Protein AF-A0A0Q5D6Q8-F1 (afdb_monomer_lite)

pLDDT: mean 83.93, std 10.98, range [46.09, 93.56]

Foldseek 3Di:
DDPVVVVVVVVVVPDDPPDPQDAAEEEEQDPVLQVVVVVVCVVVVVDDPPHHYHYHYHNPDDSPDD

Radius of gyration: 20.91 Å; chains: 1; bounding box: 35×28×59 Å

Sequence (66 aa):
MSTLETRLRRLKAWYHPALPQAATCIMASSHENAADQIAQQIAVGAHREGWPLLVITSPGFQDRRL

Structure (mmCIF, N/CA/C/O backbone):
data_AF-A0A0Q5D6Q8-F1
#
_entry.id   AF-A0A0Q5D6Q8-F1
#
loop_
_atom_site.group_PDB
_atom_site.id
_atom_site.type_symbol
_atom_site.label_atom_id
_atom_site.label_alt_id
_atom_site.label_comp_id
_atom_site.label_asym_id
_atom_site.label_entity_id
_atom_site.label_seq_id
_atom_site.pdbx_PDB_ins_code
_atom_site.Cartn_x
_atom_site.Cartn_y
_atom_site.Cartn_z
_atom_site.occupancy
_atom_site.B_iso_or_equiv
_atom_site.auth_seq_id
_atom_site.auth_comp_id
_atom_site.auth_asym_id
_atom_site.auth_atom_id
_atom_site.pdbx_PDB_model_num
ATOM 1 N N . MET A 1 1 ? -15.674 14.162 47.220 1.00 56.81 1 MET A N 1
ATOM 2 C CA . MET A 1 1 ? -15.581 13.950 45.759 1.00 56.81 1 MET A CA 1
ATOM 3 C C . MET A 1 1 ? -16.639 14.796 45.090 1.00 56.81 1 MET A C 1
ATOM 5 O O . MET A 1 1 ? -17.809 14.657 45.429 1.00 56.81 1 MET A O 1
ATOM 9 N N . SER A 1 2 ? -16.231 15.726 44.231 1.00 73.75 2 SER A N 1
ATOM 10 C CA . SER A 1 2 ? -17.148 16.686 43.607 1.00 73.75 2 SER A CA 1
ATOM 11 C C . SER A 1 2 ? -17.848 16.079 42.385 1.00 73.75 2 SER A C 1
ATOM 13 O O . SER A 1 2 ? -17.353 15.149 41.745 1.00 73.75 2 SER A O 1
ATOM 15 N N . THR A 1 3 ? -19.009 16.621 42.021 1.00 81.31 3 THR A N 1
ATOM 16 C CA . THR A 1 3 ? -19.758 16.229 40.813 1.00 81.31 3 THR A CA 1
ATOM 17 C C . THR A 1 3 ? -18.932 16.393 39.530 1.00 81.31 3 THR A C 1
ATOM 19 O O . THR A 1 3 ? -19.131 15.649 38.568 1.00 81.31 3 THR A O 1
ATOM 22 N N . LEU A 1 4 ? -17.966 17.318 39.528 1.00 83.31 4 LEU A N 1
ATOM 23 C CA . LEU A 1 4 ? -17.050 17.579 38.420 1.00 83.31 4 LEU A CA 1
ATOM 24 C C . LEU A 1 4 ? -16.053 16.427 38.205 1.00 83.31 4 LEU A C 1
ATOM 26 O O . LEU A 1 4 ? -15.880 15.971 37.075 1.00 83.31 4 LEU A O 1
ATOM 30 N N . GLU A 1 5 ? -15.461 15.899 39.280 1.00 82.25 5 GLU A N 1
ATOM 31 C CA . GLU A 1 5 ? -14.528 14.761 39.220 1.00 82.25 5 GLU A CA 1
ATOM 32 C C . GLU A 1 5 ? -15.205 13.505 38.660 1.00 82.25 5 GLU A C 1
ATOM 34 O O . GLU A 1 5 ? -14.620 12.774 37.856 1.00 82.25 5 GLU A O 1
ATOM 39 N N . THR A 1 6 ? -16.464 13.279 39.040 1.00 82.38 6 THR A N 1
ATOM 40 C CA . THR A 1 6 ? -17.279 12.161 38.550 1.00 82.38 6 THR A CA 1
ATOM 41 C C . THR A 1 6 ? -17.607 12.305 37.062 1.00 82.38 6 THR A C 1
ATOM 43 O O . THR A 1 6 ? -17.533 11.325 36.318 1.00 82.38 6 THR A O 1
ATOM 46 N N . ARG A 1 7 ? -17.924 13.521 36.591 1.00 81.94 7 ARG A N 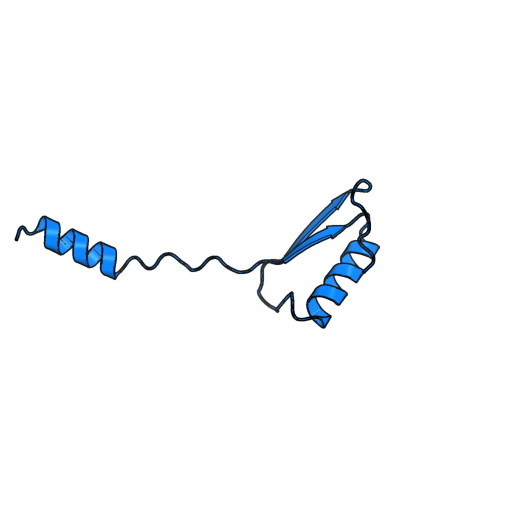1
ATOM 47 C CA . ARG A 1 7 ? -18.174 13.792 35.162 1.00 81.94 7 ARG A CA 1
ATOM 48 C C . ARG A 1 7 ? -16.909 13.616 34.320 1.00 81.94 7 ARG A C 1
ATOM 50 O O . ARG A 1 7 ? -16.971 12.972 33.278 1.00 81.94 7 ARG A O 1
ATOM 57 N N . LEU A 1 8 ? -15.764 14.099 34.803 1.00 81.81 8 LEU A N 1
ATOM 58 C CA . LEU A 1 8 ? -14.463 13.925 34.148 1.00 81.81 8 LEU A CA 1
ATOM 59 C C . LEU A 1 8 ? -14.063 12.452 34.024 1.00 81.81 8 LEU A C 1
ATOM 61 O O . LEU A 1 8 ? -13.589 12.028 32.972 1.00 81.81 8 LEU A O 1
ATOM 65 N N . ARG A 1 9 ? -14.290 11.654 35.073 1.00 80.38 9 ARG A N 1
ATOM 66 C CA . ARG A 1 9 ? -14.022 10.210 35.031 1.00 80.38 9 ARG A CA 1
ATOM 67 C C . ARG A 1 9 ? -14.881 9.482 34.001 1.00 80.38 9 ARG A C 1
ATOM 69 O O . ARG A 1 9 ? -14.354 8.647 33.277 1.00 80.38 9 ARG A O 1
ATOM 76 N N . ARG A 1 10 ? -16.171 9.818 33.898 1.00 79.25 10 ARG A N 1
ATOM 77 C CA . ARG A 1 10 ? -17.070 9.240 32.881 1.00 79.25 10 ARG A CA 1
ATOM 78 C C . ARG A 1 10 ? -16.634 9.595 31.459 1.00 79.25 10 ARG A C 1
ATOM 80 O O . ARG A 1 10 ? -16.610 8.719 30.606 1.00 79.25 10 ARG A O 1
ATOM 87 N N . LEU A 1 11 ? -16.217 10.840 31.231 1.00 77.69 11 LEU A N 1
ATOM 88 C CA . LEU A 1 11 ? -15.677 11.291 29.944 1.00 77.69 11 LEU A CA 1
ATOM 89 C C . LEU A 1 11 ? -14.405 10.530 29.554 1.00 77.69 11 LEU A C 1
ATOM 91 O O . LEU A 1 11 ? -14.305 10.043 28.433 1.00 77.69 11 LEU A O 1
ATOM 95 N N . LYS A 1 12 ? -13.465 10.359 30.492 1.00 72.75 12 LYS A N 1
ATOM 96 C CA . LYS A 1 12 ? -12.247 9.565 30.261 1.00 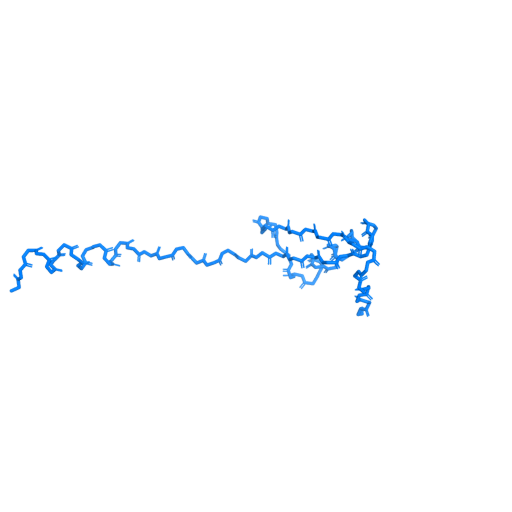72.75 12 LYS A CA 1
ATOM 97 C C . LYS A 1 12 ? -12.535 8.084 30.015 1.00 72.75 12 LYS A C 1
ATOM 99 O O . LYS A 1 12 ? -11.853 7.478 29.205 1.00 72.75 12 LYS A O 1
ATOM 104 N N . ALA A 1 13 ? -13.533 7.510 30.688 1.00 71.81 13 ALA A N 1
ATOM 105 C CA . ALA A 1 13 ? -13.924 6.116 30.479 1.00 71.81 13 ALA A CA 1
ATOM 106 C C . ALA A 1 13 ? -14.557 5.875 29.096 1.00 71.81 13 ALA A C 1
ATOM 108 O O . ALA A 1 13 ? -14.479 4.770 28.568 1.00 71.81 13 ALA A O 1
ATOM 109 N N . TRP A 1 14 ? -15.188 6.897 28.510 1.00 70.75 14 TRP A N 1
ATOM 110 C CA . TRP A 1 14 ? -15.798 6.821 27.179 1.00 70.75 14 TRP A CA 1
ATOM 111 C C . TRP A 1 14 ? -14.838 7.191 26.051 1.00 70.75 14 TRP A C 1
ATOM 113 O O . TRP A 1 14 ? -14.997 6.714 24.930 1.00 70.75 14 TRP A O 1
ATOM 123 N N . TYR A 1 15 ? -13.827 8.008 26.334 1.00 72.56 15 TYR A N 1
ATOM 124 C CA . TYR A 1 15 ? -12.841 8.412 25.345 1.00 72.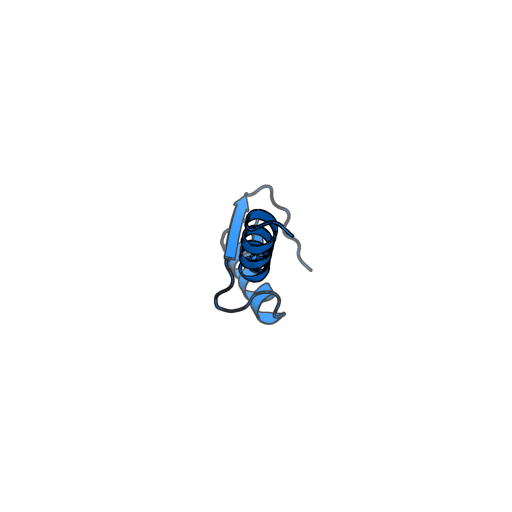56 15 TYR A CA 1
ATOM 125 C C . TYR A 1 15 ? -11.800 7.308 25.122 1.00 72.56 15 TYR A C 1
ATOM 127 O O . TYR A 1 15 ? -10.747 7.284 25.756 1.00 72.56 15 TYR A O 1
ATOM 135 N N . HIS A 1 16 ? -12.098 6.396 24.199 1.00 67.56 16 HIS A N 1
ATOM 136 C CA . HIS A 1 16 ? -11.085 5.547 23.582 1.00 67.56 16 HIS A CA 1
ATOM 137 C C . HIS A 1 16 ? -10.586 6.283 22.338 1.00 67.56 16 HIS A C 1
ATOM 139 O O . HIS A 1 16 ? -11.359 6.415 21.384 1.00 67.56 16 HIS A O 1
ATOM 145 N N . PRO A 1 17 ? -9.350 6.817 22.324 1.00 68.94 17 PRO A N 1
ATOM 146 C CA . PRO A 1 17 ? -8.801 7.346 21.087 1.00 68.94 17 PRO A CA 1
ATOM 147 C C . PRO A 1 17 ? -8.833 6.224 20.048 1.00 68.94 17 PRO A C 1
ATOM 149 O O . PRO A 1 17 ? -8.463 5.087 20.351 1.00 68.94 17 PRO A O 1
ATOM 152 N N . ALA A 1 18 ? -9.315 6.531 18.843 1.00 73.06 18 ALA A N 1
ATOM 153 C CA . ALA A 1 18 ? -9.255 5.579 17.748 1.00 73.06 18 ALA A CA 1
ATOM 154 C C . ALA A 1 18 ? -7.797 5.132 17.588 1.00 73.06 18 ALA A C 1
ATOM 156 O O . ALA A 1 18 ? -6.887 5.966 17.560 1.00 73.06 18 ALA A O 1
ATOM 157 N N . LEU A 1 19 ? -7.574 3.818 17.534 1.00 74.88 19 LEU A N 1
ATOM 158 C CA . LEU A 1 19 ? -6.250 3.299 17.223 1.00 74.88 19 LEU A CA 1
ATOM 159 C C . LEU A 1 19 ? -5.837 3.847 15.849 1.00 74.88 19 LEU A C 1
ATOM 161 O O . LEU A 1 19 ? -6.687 3.912 14.954 1.00 74.88 19 LEU A O 1
ATOM 165 N N . PRO A 1 20 ? -4.571 4.261 15.667 1.00 76.44 20 PRO A N 1
ATOM 166 C CA . PRO A 1 20 ? -4.113 4.738 14.373 1.00 76.44 20 PRO A CA 1
ATOM 167 C C . PRO A 1 20 ? -4.353 3.647 13.327 1.00 76.44 20 PRO A C 1
ATOM 169 O O . PRO A 1 20 ? -3.921 2.505 13.493 1.00 76.44 20 PRO A O 1
ATOM 172 N N . GLN A 1 21 ? -5.082 3.994 12.268 1.00 78.62 21 GLN A N 1
ATOM 173 C CA . GLN A 1 21 ? -5.330 3.079 11.164 1.00 78.62 21 GLN A CA 1
ATOM 174 C C . GLN A 1 21 ? -4.005 2.812 10.448 1.00 78.62 21 GLN A C 1
ATOM 176 O O . GLN A 1 21 ? -3.306 3.746 10.055 1.00 78.62 21 GLN A O 1
ATOM 181 N N . ALA A 1 22 ? -3.654 1.537 10.293 1.00 86.56 22 ALA A N 1
ATOM 182 C CA . ALA A 1 22 ? -2.498 1.156 9.500 1.00 86.56 22 ALA A CA 1
ATOM 183 C C . ALA A 1 22 ? -2.740 1.540 8.034 1.00 86.56 22 ALA A C 1
ATOM 185 O O . ALA A 1 22 ? -3.819 1.296 7.494 1.00 86.56 22 ALA A O 1
ATOM 186 N N . ALA A 1 23 ? -1.738 2.153 7.412 1.00 89.88 23 ALA A N 1
ATOM 187 C CA . ALA A 1 23 ? -1.777 2.604 6.030 1.00 89.88 23 ALA A CA 1
ATOM 188 C C . ALA A 1 23 ? -0.494 2.181 5.315 1.00 89.88 23 ALA A C 1
ATOM 190 O O . ALA A 1 23 ? 0.563 2.044 5.934 1.00 89.88 23 ALA A O 1
ATOM 191 N N . THR A 1 24 ? -0.591 2.007 4.003 1.00 91.88 24 THR A N 1
ATOM 192 C CA . THR A 1 24 ? 0.548 1.685 3.145 1.00 91.88 24 THR A CA 1
ATOM 193 C C . THR A 1 24 ? 0.895 2.919 2.321 1.00 91.88 24 THR A C 1
ATOM 195 O O . THR A 1 24 ? 0.029 3.495 1.665 1.00 91.88 24 THR A O 1
ATOM 198 N N . CYS A 1 25 ? 2.158 3.337 2.362 1.00 92.31 25 CYS A N 1
ATOM 199 C CA . CYS A 1 25 ? 2.674 4.443 1.560 1.00 92.31 25 CYS A CA 1
ATOM 200 C C . CYS A 1 25 ? 3.728 3.906 0.592 1.00 92.31 25 CYS A C 1
ATOM 202 O O . CYS A 1 25 ? 4.674 3.246 1.023 1.00 92.31 25 CYS A O 1
ATOM 204 N N . ILE A 1 26 ? 3.553 4.183 -0.697 1.00 92.12 26 ILE A N 1
ATOM 205 C CA . ILE A 1 26 ? 4.450 3.754 -1.770 1.00 92.12 26 ILE A CA 1
ATOM 206 C C . ILE A 1 26 ? 5.002 4.993 -2.461 1.00 92.12 26 ILE A C 1
ATOM 208 O O . ILE A 1 26 ? 4.253 5.864 -2.903 1.00 92.12 26 ILE A O 1
ATOM 212 N N . MET A 1 27 ? 6.327 5.053 -2.549 1.00 93.06 27 MET A N 1
ATOM 213 C CA . MET A 1 27 ? 7.056 6.094 -3.265 1.00 93.06 27 MET A CA 1
ATOM 214 C C . MET A 1 27 ? 7.670 5.453 -4.504 1.00 93.06 27 MET A C 1
ATOM 216 O O . MET A 1 27 ? 8.503 4.555 -4.385 1.00 93.06 27 MET A O 1
ATOM 220 N N . ALA A 1 28 ? 7.230 5.885 -5.681 1.00 92.88 28 ALA A N 1
ATOM 221 C CA . ALA A 1 28 ? 7.586 5.242 -6.941 1.00 92.88 28 ALA A CA 1
ATOM 222 C C . ALA A 1 28 ? 8.119 6.248 -7.964 1.00 92.88 28 ALA A C 1
ATOM 224 O O . ALA A 1 28 ? 7.630 7.377 -8.056 1.00 92.88 28 ALA A O 1
ATOM 225 N N . SER A 1 29 ? 9.111 5.837 -8.754 1.00 93.12 29 SER A N 1
ATOM 226 C CA . SER A 1 29 ? 9.676 6.680 -9.816 1.00 93.12 29 SER A CA 1
ATOM 227 C C . SER A 1 29 ? 8.731 6.868 -11.008 1.00 93.12 29 SER A C 1
ATOM 229 O O . SER A 1 29 ? 8.758 7.904 -11.674 1.00 93.12 29 SER A O 1
ATOM 231 N N . SER A 1 30 ? 7.867 5.879 -11.253 1.00 92.00 30 SER A N 1
ATOM 232 C CA . SER A 1 30 ? 6.916 5.827 -12.363 1.00 92.00 30 SER A CA 1
ATOM 233 C C . SER A 1 30 ? 5.614 5.126 -11.960 1.00 92.00 30 SER A C 1
ATOM 235 O O . SER A 1 30 ? 5.522 4.501 -10.901 1.00 92.00 30 SER A O 1
ATOM 237 N N . HIS A 1 31 ? 4.595 5.210 -12.819 1.00 90.94 31 HIS A N 1
ATOM 238 C CA . HIS A 1 31 ? 3.331 4.492 -12.620 1.00 90.94 31 HIS A CA 1
ATOM 239 C C . HIS A 1 31 ? 3.503 2.967 -12.680 1.00 90.94 31 HIS A C 1
ATOM 241 O O . HIS A 1 31 ? 2.859 2.250 -11.920 1.00 90.94 31 HIS A O 1
ATOM 247 N N . GLU A 1 32 ? 4.381 2.472 -13.554 1.00 91.75 32 GLU A N 1
ATOM 248 C CA . GLU A 1 32 ? 4.681 1.038 -13.681 1.00 91.75 32 GLU A CA 1
ATOM 249 C C . GLU A 1 32 ? 5.356 0.524 -12.409 1.00 91.75 32 GLU A C 1
ATOM 251 O O . GLU A 1 32 ? 4.905 -0.445 -11.805 1.00 91.75 32 GLU A O 1
ATOM 256 N N . ASN A 1 33 ? 6.363 1.257 -11.927 1.00 91.25 33 ASN A N 1
ATOM 257 C CA . ASN A 1 33 ? 7.046 0.938 -10.683 1.00 91.25 33 ASN A CA 1
ATOM 258 C C . ASN A 1 33 ? 6.087 0.966 -9.476 1.00 91.25 33 ASN A C 1
ATOM 260 O O . ASN A 1 33 ? 6.179 0.118 -8.590 1.00 91.25 33 ASN A O 1
ATOM 264 N N . ALA A 1 34 ? 5.135 1.906 -9.452 1.00 92.31 34 ALA A N 1
ATOM 265 C CA . ALA A 1 34 ? 4.113 1.950 -8.412 1.00 92.31 34 ALA A CA 1
ATOM 266 C C . ALA A 1 34 ? 3.260 0.675 -8.405 1.00 92.31 34 ALA A C 1
ATOM 268 O O . ALA A 1 34 ? 3.021 0.117 -7.337 1.00 92.31 34 ALA A O 1
ATOM 269 N N . ALA A 1 35 ? 2.829 0.199 -9.577 1.00 92.81 35 ALA A N 1
ATOM 270 C CA . ALA A 1 35 ? 2.046 -1.029 -9.696 1.00 92.81 35 ALA A CA 1
ATOM 271 C C . ALA A 1 35 ? 2.825 -2.254 -9.188 1.00 92.81 35 ALA A C 1
ATOM 273 O O . ALA A 1 35 ? 2.283 -3.034 -8.400 1.00 92.81 35 ALA A O 1
ATOM 274 N N . ASP A 1 36 ? 4.103 -2.369 -9.558 1.00 93.50 36 ASP A N 1
ATOM 275 C CA . ASP A 1 36 ? 4.979 -3.451 -9.099 1.00 93.50 36 ASP A CA 1
ATOM 276 C C . ASP A 1 36 ? 5.147 -3.433 -7.572 1.00 93.50 36 ASP A C 1
ATOM 278 O O . ASP A 1 36 ? 4.982 -4.458 -6.904 1.00 93.50 36 ASP A O 1
ATOM 282 N N . GLN A 1 37 ? 5.402 -2.255 -6.991 1.00 92.69 37 GLN A N 1
ATOM 283 C CA . GLN A 1 37 ? 5.527 -2.105 -5.541 1.00 92.69 37 GLN A CA 1
ATOM 284 C C . GLN A 1 37 ? 4.212 -2.417 -4.814 1.00 92.69 37 GLN A C 1
ATOM 286 O O . GLN A 1 37 ? 4.239 -3.061 -3.765 1.00 92.69 37 GLN A O 1
ATOM 291 N N . ILE A 1 38 ? 3.055 -2.014 -5.354 1.00 92.94 38 ILE A N 1
ATOM 292 C CA . ILE A 1 38 ? 1.743 -2.349 -4.771 1.00 92.94 38 ILE A CA 1
ATOM 293 C C . ILE A 1 38 ? 1.564 -3.867 -4.728 1.00 92.94 38 ILE A C 1
ATOM 295 O O . ILE A 1 38 ? 1.241 -4.420 -3.674 1.00 92.94 38 ILE A O 1
ATOM 299 N N . ALA A 1 39 ? 1.811 -4.545 -5.852 1.00 93.25 39 ALA A N 1
ATOM 300 C CA . ALA A 1 39 ? 1.694 -5.995 -5.942 1.00 93.25 39 ALA A CA 1
ATOM 301 C C . ALA A 1 39 ? 2.627 -6.697 -4.944 1.00 93.25 39 ALA A C 1
ATOM 303 O O . ALA A 1 39 ? 2.205 -7.620 -4.244 1.00 93.25 39 ALA A O 1
ATOM 304 N N . GLN A 1 40 ? 3.866 -6.213 -4.808 1.00 93.38 40 GLN A N 1
ATOM 305 C CA . GLN A 1 40 ? 4.822 -6.743 -3.841 1.00 93.38 40 GLN A CA 1
ATOM 306 C C . GLN A 1 40 ? 4.327 -6.580 -2.397 1.00 93.38 40 GLN A C 1
ATOM 308 O O . GLN A 1 40 ? 4.354 -7.550 -1.641 1.00 93.38 40 GLN A O 1
ATOM 313 N N . GLN A 1 41 ? 3.833 -5.396 -2.012 1.00 92.69 41 GLN A N 1
ATOM 314 C CA . GLN A 1 41 ? 3.327 -5.128 -0.656 1.00 92.69 41 GLN A CA 1
ATOM 315 C C . GLN A 1 41 ? 2.124 -6.012 -0.297 1.00 92.69 41 GLN A C 1
ATOM 317 O O . GLN A 1 41 ? 2.002 -6.454 0.848 1.00 92.69 41 GLN A O 1
ATOM 322 N N . ILE A 1 42 ? 1.258 -6.307 -1.269 1.00 93.56 42 ILE A N 1
ATOM 323 C CA . ILE A 1 42 ? 0.149 -7.256 -1.101 1.00 93.56 42 ILE A CA 1
ATOM 324 C C . ILE A 1 42 ? 0.693 -8.678 -0.916 1.00 93.56 42 ILE A C 1
ATOM 326 O O . ILE A 1 42 ? 0.300 -9.365 0.025 1.00 93.56 42 ILE A O 1
ATOM 330 N N . ALA A 1 43 ? 1.629 -9.108 -1.767 1.00 93.25 43 ALA A N 1
ATOM 331 C CA . ALA A 1 43 ? 2.190 -10.457 -1.730 1.00 93.25 43 ALA A CA 1
ATOM 332 C C . ALA A 1 43 ? 2.926 -10.767 -0.415 1.00 93.25 43 ALA A C 1
ATOM 334 O O . ALA A 1 43 ? 2.804 -11.872 0.110 1.00 93.25 43 ALA A O 1
ATOM 335 N N . VAL A 1 44 ? 3.647 -9.792 0.153 1.00 93.31 44 VAL A N 1
ATOM 336 C CA . VAL A 1 44 ? 4.327 -9.951 1.453 1.00 93.31 44 VAL A CA 1
ATOM 337 C C . VAL A 1 44 ? 3.401 -9.733 2.661 1.00 93.31 44 VAL A C 1
ATOM 339 O O . VAL A 1 44 ? 3.845 -9.832 3.804 1.00 93.31 44 VAL A O 1
ATOM 342 N N . GLY A 1 45 ? 2.120 -9.421 2.434 1.00 90.56 45 GLY A N 1
ATOM 343 C CA . GLY A 1 45 ? 1.127 -9.177 3.487 1.00 90.56 45 GLY A CA 1
ATOM 344 C C . GLY A 1 45 ? 1.316 -7.864 4.256 1.00 90.56 45 GLY A C 1
ATOM 345 O O . GLY A 1 45 ? 0.724 -7.687 5.326 1.00 90.56 45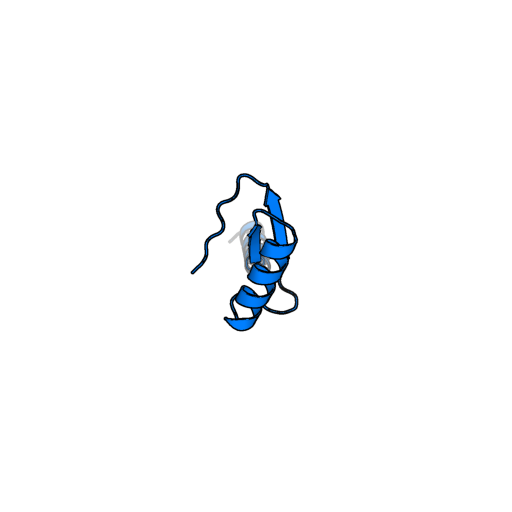 GLY A O 1
ATOM 346 N N . ALA A 1 46 ? 2.137 -6.954 3.726 1.00 90.00 46 ALA A N 1
ATOM 347 C CA . ALA A 1 46 ? 2.394 -5.629 4.286 1.00 90.00 46 ALA A CA 1
ATOM 348 C C . ALA A 1 46 ? 1.286 -4.616 3.938 1.00 90.00 46 ALA A C 1
ATOM 350 O O . ALA A 1 46 ? 1.100 -3.633 4.656 1.00 90.00 46 ALA A O 1
ATOM 351 N N . HIS A 1 47 ? 0.513 -4.881 2.881 1.00 92.25 47 HIS A N 1
ATOM 352 C CA . HIS A 1 47 ? -0.761 -4.224 2.598 1.00 92.25 47 HIS A CA 1
ATOM 353 C C . HIS A 1 47 ? -1.917 -5.221 2.729 1.00 92.25 47 HIS A C 1
ATOM 355 O O . HIS A 1 47 ? -1.784 -6.393 2.375 1.00 92.25 47 HIS A O 1
ATOM 361 N N . ARG A 1 48 ? -3.062 -4.753 3.231 1.00 91.06 48 ARG A N 1
ATOM 362 C CA . ARG A 1 48 ? -4.291 -5.543 3.369 1.00 91.06 48 ARG A CA 1
ATOM 363 C C . ARG A 1 48 ? -5.467 -4.773 2.797 1.00 91.06 48 ARG A C 1
ATOM 365 O O . ARG A 1 48 ? -5.496 -3.547 2.853 1.00 91.06 48 ARG A O 1
ATOM 372 N N . GLU A 1 49 ? -6.456 -5.507 2.305 1.00 87.25 49 GLU A N 1
ATOM 373 C CA . GLU A 1 49 ? -7.696 -4.917 1.814 1.00 87.25 49 GLU A CA 1
ATOM 374 C C . GLU A 1 49 ? -8.349 -4.026 2.888 1.00 87.25 49 GLU A C 1
ATOM 376 O O . GLU A 1 49 ? -8.398 -4.374 4.071 1.00 87.25 49 GLU A O 1
ATOM 381 N N . GLY A 1 50 ? -8.804 -2.839 2.478 1.00 86.44 50 GLY A N 1
ATOM 382 C CA . GLY A 1 50 ? -9.392 -1.833 3.367 1.00 86.44 50 GLY A CA 1
ATOM 383 C C . GLY A 1 50 ? -8.385 -0.937 4.098 1.00 86.44 50 GLY A C 1
ATOM 384 O O . GLY A 1 50 ? -8.797 0.016 4.763 1.00 86.44 50 GLY A O 1
ATOM 385 N N . TRP A 1 51 ? -7.075 -1.187 3.981 1.00 91.19 51 TRP A N 1
ATOM 386 C CA . TRP A 1 51 ? -6.072 -0.236 4.462 1.00 91.19 51 TRP A CA 1
ATOM 387 C C . TRP A 1 51 ? -5.958 0.939 3.484 1.00 91.19 51 TRP A C 1
ATOM 389 O O . TRP A 1 51 ? -5.972 0.723 2.271 1.00 91.19 51 TRP A O 1
ATOM 399 N N . PRO A 1 52 ? -5.820 2.187 3.963 1.00 92.06 52 PRO A N 1
ATOM 400 C CA . PRO A 1 52 ? -5.546 3.313 3.088 1.00 92.06 52 PRO A CA 1
ATOM 401 C C . PRO A 1 52 ? -4.224 3.091 2.350 1.00 92.06 52 PRO A C 1
ATOM 403 O O . PRO A 1 52 ? -3.212 2.733 2.962 1.00 92.06 52 PRO A O 1
ATOM 406 N N . LEU A 1 53 ? -4.243 3.318 1.039 1.00 93.19 53 LEU A N 1
ATOM 407 C CA . LEU A 1 53 ? -3.074 3.240 0.173 1.00 93.19 53 LEU A CA 1
ATOM 408 C C . LEU A 1 53 ? -2.771 4.632 -0.381 1.00 93.19 53 LEU A C 1
ATOM 410 O O . LEU A 1 53 ? -3.604 5.228 -1.062 1.00 93.19 53 LEU A O 1
ATOM 414 N N . LEU A 1 54 ? -1.575 5.139 -0.091 1.00 92.75 54 LEU A N 1
ATOM 415 C CA . LEU A 1 54 ? -1.075 6.395 -0.635 1.00 92.75 54 LEU A CA 1
ATOM 416 C C . LEU A 1 54 ? 0.051 6.097 -1.626 1.00 92.75 54 LEU A C 1
ATOM 418 O O . LEU A 1 54 ? 1.047 5.473 -1.263 1.00 92.75 54 LEU A O 1
ATOM 422 N N . VAL A 1 55 ? -0.098 6.561 -2.864 1.00 92.75 55 VAL A N 1
ATOM 423 C CA . VAL A 1 55 ? 0.927 6.430 -3.903 1.00 92.75 55 VAL A CA 1
ATOM 424 C C . VAL A 1 55 ? 1.440 7.820 -4.242 1.00 92.75 55 VAL A C 1
ATOM 426 O O . VAL A 1 55 ? 0.673 8.679 -4.674 1.00 92.75 55 VAL A O 1
ATOM 429 N N . ILE A 1 56 ? 2.736 8.044 -4.036 1.00 92.12 56 ILE A N 1
ATOM 430 C CA . ILE A 1 56 ? 3.411 9.289 -4.397 1.00 92.12 56 ILE A CA 1
ATOM 431 C C . ILE A 1 56 ? 4.394 8.973 -5.516 1.00 92.12 56 ILE A C 1
ATOM 433 O O . ILE A 1 56 ? 5.348 8.218 -5.323 1.00 92.12 56 ILE A O 1
ATOM 437 N N . THR A 1 57 ? 4.172 9.567 -6.684 1.00 90.06 57 THR A N 1
ATOM 438 C CA . THR A 1 57 ? 5.023 9.353 -7.855 1.00 90.06 57 THR A CA 1
ATOM 439 C C . THR A 1 57 ? 5.897 10.563 -8.135 1.00 90.06 57 THR A C 1
ATOM 441 O O . THR A 1 57 ? 5.398 11.685 -8.222 1.00 90.06 57 THR A O 1
ATOM 444 N N . SER A 1 58 ? 7.198 10.343 -8.301 1.00 89.88 58 SER A N 1
ATOM 445 C CA . SER A 1 58 ? 8.145 11.377 -8.722 1.00 89.88 58 SER A CA 1
ATOM 446 C C . SER A 1 58 ? 9.346 10.736 -9.409 1.00 89.88 58 SER A C 1
ATOM 448 O O . SER A 1 58 ? 9.938 9.840 -8.812 1.00 89.88 58 SER A O 1
ATOM 450 N N . PRO A 1 59 ? 9.801 11.242 -10.571 1.00 85.50 59 PRO A N 1
ATOM 451 C CA . PRO A 1 59 ? 10.999 10.733 -11.245 1.00 85.50 59 PRO A CA 1
ATOM 452 C C . PRO A 1 59 ? 12.271 10.764 -10.381 1.00 85.50 59 PRO A C 1
ATOM 454 O O . PRO A 1 59 ? 13.236 10.072 -10.680 1.00 85.50 59 PRO A O 1
ATOM 457 N N . GLY A 1 60 ? 12.291 11.586 -9.324 1.00 84.25 60 GLY A N 1
ATOM 458 C CA . GLY A 1 60 ? 13.410 11.681 -8.385 1.00 84.25 60 GLY A CA 1
ATOM 459 C C . GLY A 1 60 ? 13.414 10.623 -7.277 1.00 84.25 60 GLY A C 1
ATOM 460 O O . GLY A 1 60 ? 14.355 10.594 -6.484 1.00 84.25 60 GLY A O 1
ATOM 461 N N . PHE A 1 61 ? 12.385 9.777 -7.172 1.00 85.38 61 PHE A N 1
ATOM 462 C CA . PHE A 1 61 ? 12.384 8.682 -6.207 1.00 85.38 61 PHE A CA 1
ATOM 463 C C . PHE A 1 61 ? 13.260 7.533 -6.695 1.00 85.38 61 PHE A C 1
ATOM 465 O O . PHE A 1 61 ? 13.218 7.143 -7.858 1.00 85.38 61 PHE A O 1
ATOM 472 N N . GLN A 1 62 ? 14.079 7.003 -5.789 1.00 76.50 62 GLN A N 1
ATOM 473 C CA . GLN A 1 62 ? 14.913 5.849 -6.086 1.00 76.50 62 GLN A CA 1
ATOM 474 C C . GLN A 1 62 ? 14.056 4.589 -6.098 1.00 76.50 62 GLN A C 1
ATOM 476 O O . GLN A 1 62 ? 13.364 4.292 -5.123 1.00 76.50 62 GLN A O 1
ATOM 481 N N . ASP A 1 63 ? 14.178 3.816 -7.171 1.00 68.62 63 ASP A N 1
ATOM 482 C CA . ASP A 1 63 ? 13.611 2.479 -7.242 1.00 68.62 63 ASP A CA 1
ATOM 48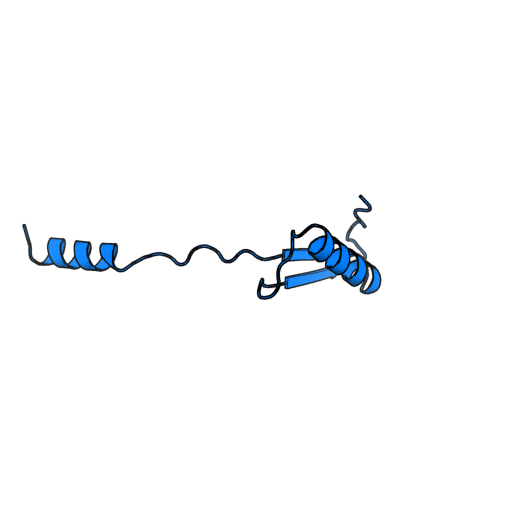3 C C . ASP A 1 63 ? 14.356 1.574 -6.268 1.00 68.62 63 ASP A C 1
ATOM 485 O O . ASP A 1 63 ? 15.438 1.058 -6.559 1.00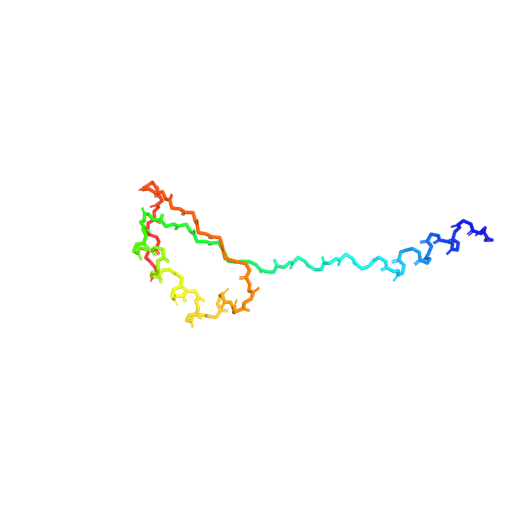 68.62 63 ASP A O 1
ATOM 489 N N . ARG A 1 64 ? 13.783 1.377 -5.081 1.00 60.00 64 ARG A N 1
ATOM 490 C CA . ARG A 1 64 ? 14.258 0.350 -4.158 1.00 60.00 64 ARG A CA 1
ATOM 491 C C . ARG A 1 64 ? 13.880 -1.016 -4.728 1.00 60.00 64 ARG A C 1
ATOM 493 O O . ARG A 1 64 ? 12.833 -1.564 -4.411 1.00 60.00 64 ARG A O 1
ATOM 500 N N . ARG A 1 65 ? 14.743 -1.559 -5.588 1.00 51.97 65 ARG A N 1
ATOM 501 C CA . ARG A 1 65 ? 14.734 -2.984 -5.927 1.00 51.97 65 ARG A CA 1
ATOM 502 C C . ARG A 1 65 ? 15.353 -3.733 -4.746 1.00 51.97 65 ARG A C 1
ATOM 504 O O . ARG A 1 65 ? 16.551 -3.594 -4.504 1.00 51.97 65 ARG A O 1
ATOM 511 N N . LEU A 1 66 ? 14.516 -4.429 -3.980 1.00 46.09 66 LEU A N 1
ATOM 512 C CA . LEU A 1 66 ? 14.931 -5.450 -3.014 1.00 46.09 66 LEU A CA 1
ATOM 513 C C . LEU A 1 66 ? 14.853 -6.819 -3.683 1.00 46.09 66 LEU A C 1
ATOM 515 O O . LEU A 1 66 ? 13.815 -7.069 -4.336 1.00 46.09 66 LEU A O 1
#

Secondary structure (DSSP, 8-state):
--HHHHHHHHHHHH--PPPPPP-EEEEESSHHHHHHHHHHHHHTTSS-TTS-EEEEE-TTS-----